Protein AF-A0AA42RDA9-F1 (afdb_monomer_lite)

pLDDT: mean 80.17, std 13.34, range [45.75, 97.0]

Organism: Aeromonas caviae (NCBI:txid648)

Structure (mmCIF, N/CA/C/O backbone):
data_AF-A0AA42RDA9-F1
#
_entry.id   AF-A0AA42RDA9-F1
#
loop_
_atom_site.group_PDB
_atom_site.id
_atom_site.type_symbol
_atom_site.label_atom_id
_atom_site.label_alt_id
_atom_site.label_comp_id
_atom_site.label_asym_id
_atom_site.label_entity_id
_atom_site.label_seq_id
_atom_site.pdbx_PDB_ins_code
_atom_site.Cartn_x
_atom_site.Cartn_y
_atom_site.Cartn_z
_atom_site.occupancy
_atom_site.B_iso_or_equiv
_atom_site.auth_seq_id
_atom_site.auth_comp_id
_atom_site.auth_asym_id
_atom_site.auth_atom_id
_atom_site.pdbx_PDB_model_num
ATOM 1 N N . ASN A 1 1 ? 8.773 -2.661 2.005 1.00 52.47 1 ASN A N 1
ATOM 2 C CA . ASN A 1 1 ? 8.835 -1.607 3.035 1.00 52.47 1 ASN A CA 1
ATOM 3 C C . ASN A 1 1 ? 8.312 -2.191 4.349 1.00 52.47 1 ASN A C 1
ATOM 5 O O . ASN A 1 1 ? 7.109 -2.248 4.550 1.00 52.47 1 ASN A O 1
ATOM 9 N N . THR A 1 2 ? 9.172 -2.791 5.182 1.00 58.06 2 THR A N 1
ATOM 10 C CA . THR A 1 2 ? 8.736 -3.603 6.347 1.00 58.06 2 THR A CA 1
ATOM 11 C C . THR A 1 2 ? 8.280 -2.772 7.546 1.00 58.06 2 THR A C 1
ATOM 13 O O . THR A 1 2 ? 7.731 -3.327 8.492 1.00 58.06 2 THR A O 1
ATOM 16 N N . THR A 1 3 ? 8.486 -1.456 7.509 1.00 68.25 3 THR A N 1
ATOM 17 C CA . THR A 1 3 ? 8.196 -0.545 8.620 1.00 68.25 3 THR A CA 1
ATOM 18 C C . THR A 1 3 ? 6.858 0.181 8.486 1.00 68.25 3 THR A C 1
ATOM 20 O O . THR A 1 3 ? 6.326 0.618 9.500 1.00 68.25 3 THR A O 1
ATOM 23 N N . THR A 1 4 ? 6.292 0.296 7.277 1.00 77.00 4 THR A N 1
ATOM 24 C CA . THR A 1 4 ? 5.080 1.103 7.017 1.00 77.00 4 THR A CA 1
ATOM 25 C C . THR A 1 4 ? 3.879 0.307 6.518 1.00 77.00 4 THR A C 1
ATOM 27 O O . THR A 1 4 ? 2.765 0.821 6.554 1.00 77.00 4 THR A O 1
ATOM 30 N N . TRP A 1 5 ? 4.072 -0.948 6.100 1.00 78.75 5 TRP A N 1
ATOM 31 C CA . TRP A 1 5 ? 3.036 -1.740 5.423 1.00 78.75 5 TRP A CA 1
ATOM 32 C C . TRP A 1 5 ? 1.718 -1.846 6.209 1.00 78.75 5 TRP A C 1
ATOM 34 O O . TRP A 1 5 ? 0.648 -1.842 5.612 1.00 78.75 5 TRP A O 1
ATOM 44 N N . ALA A 1 6 ? 1.774 -1.913 7.544 1.00 78.12 6 ALA A N 1
ATOM 45 C CA . ALA A 1 6 ? 0.576 -2.012 8.375 1.00 78.12 6 ALA A CA 1
ATOM 46 C C . ALA A 1 6 ? -0.260 -0.720 8.345 1.00 78.12 6 ALA A C 1
ATOM 48 O O . ALA A 1 6 ? -1.482 -0.788 8.245 1.00 78.12 6 ALA A O 1
ATOM 49 N N . ALA A 1 7 ? 0.403 0.441 8.370 1.00 81.88 7 ALA A N 1
ATOM 50 C CA . ALA A 1 7 ? -0.259 1.735 8.232 1.00 81.88 7 ALA A CA 1
ATOM 51 C C . ALA A 1 7 ? -0.831 1.905 6.818 1.00 81.88 7 ALA A C 1
ATOM 53 O O . ALA A 1 7 ? -1.987 2.275 6.667 1.00 81.88 7 ALA A O 1
ATOM 54 N N . GLU A 1 8 ? -0.065 1.531 5.788 1.00 84.00 8 GLU A N 1
ATOM 55 C CA . GLU A 1 8 ? -0.504 1.612 4.388 1.00 84.00 8 GLU A CA 1
ATOM 56 C C . GLU A 1 8 ? -1.742 0.740 4.112 1.00 84.00 8 GLU A C 1
ATOM 58 O O . GLU A 1 8 ? -2.668 1.181 3.433 1.00 84.00 8 GLU A O 1
ATOM 63 N N . ILE A 1 9 ? -1.796 -0.482 4.658 1.00 82.50 9 ILE A N 1
ATOM 64 C CA . ILE A 1 9 ? -2.974 -1.354 4.539 1.00 82.50 9 ILE A CA 1
ATOM 65 C C . ILE A 1 9 ? -4.166 -0.782 5.310 1.00 82.50 9 ILE A C 1
ATOM 67 O O . ILE A 1 9 ? -5.283 -0.809 4.794 1.00 82.50 9 ILE A O 1
ATOM 71 N N . ALA A 1 10 ? -3.951 -0.267 6.524 1.00 83.06 10 ALA A N 1
ATOM 72 C CA . ALA A 1 10 ? -5.017 0.346 7.313 1.00 83.06 10 ALA A CA 1
ATOM 73 C C . ALA A 1 10 ? -5.611 1.569 6.599 1.00 83.06 10 ALA A C 1
ATOM 75 O O . ALA A 1 10 ? -6.831 1.691 6.516 1.00 83.06 10 ALA A O 1
ATOM 76 N N . ASP A 1 11 ? -4.769 2.417 6.009 1.00 83.38 11 ASP A N 1
ATOM 77 C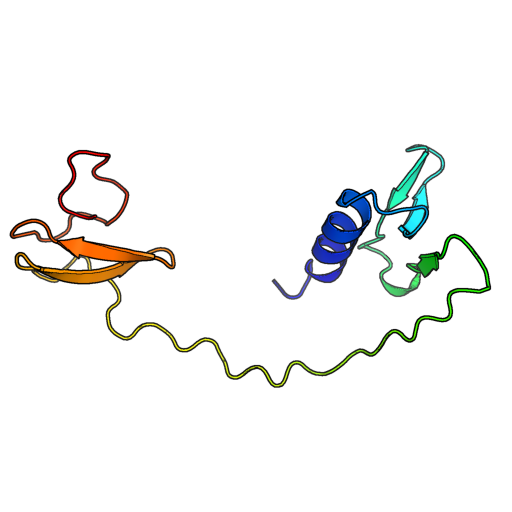 CA . ASP A 1 11 ? -5.203 3.576 5.230 1.00 83.38 11 ASP A CA 1
ATOM 78 C C . ASP A 1 11 ? -5.990 3.153 3.986 1.00 83.38 11 ASP A C 1
ATOM 80 O O . ASP A 1 11 ? -7.064 3.693 3.727 1.00 83.38 11 ASP A O 1
ATOM 84 N N . GLN A 1 12 ? -5.512 2.149 3.240 1.00 81.75 12 GLN A N 1
ATOM 85 C CA . GLN A 1 12 ? -6.236 1.613 2.081 1.00 81.75 12 GLN A CA 1
ATOM 86 C C . GLN A 1 12 ? -7.594 1.026 2.470 1.00 81.75 12 GLN A C 1
ATOM 88 O O . GLN A 1 12 ? -8.576 1.265 1.770 1.00 81.75 12 GLN A O 1
ATOM 93 N N . PHE A 1 13 ? -7.658 0.282 3.576 1.00 81.31 13 PHE A N 1
ATOM 94 C CA . PHE A 1 13 ? -8.894 -0.298 4.095 1.00 81.31 13 PHE A CA 1
ATOM 95 C C . PHE A 1 13 ? -9.885 0.794 4.517 1.00 81.31 13 PHE A C 1
ATOM 97 O O . PHE A 1 13 ? -11.020 0.813 4.042 1.00 81.31 13 PHE A O 1
ATOM 104 N N . ASN A 1 14 ? -9.438 1.753 5.332 1.00 82.50 14 ASN A N 1
ATOM 105 C CA . ASN A 1 14 ? -10.264 2.862 5.811 1.00 82.50 14 ASN A CA 1
ATOM 106 C C . ASN A 1 14 ? -10.730 3.772 4.653 1.00 82.50 14 ASN A C 1
ATOM 108 O O . ASN A 1 14 ? -11.830 4.324 4.697 1.00 82.50 14 ASN A O 1
ATOM 112 N N . ALA A 1 15 ? -9.932 3.905 3.586 1.00 81.31 15 ALA A N 1
ATOM 113 C CA . ALA A 1 15 ? -10.280 4.687 2.400 1.00 81.31 15 ALA A CA 1
ATOM 114 C C . ALA A 1 15 ? -11.366 4.043 1.523 1.00 81.31 15 ALA A C 1
ATOM 116 O O . ALA A 1 15 ? -11.995 4.759 0.742 1.00 81.31 15 ALA A O 1
ATOM 117 N N . GLN A 1 16 ? -11.623 2.732 1.636 1.00 77.00 16 GLN A N 1
ATOM 118 C CA . GLN A 1 16 ? -12.664 2.078 0.831 1.00 77.00 16 GLN A CA 1
ATOM 119 C C . GLN A 1 16 ? -14.091 2.488 1.239 1.00 77.00 16 GLN A C 1
ATOM 121 O O . GLN A 1 16 ? -15.020 2.225 0.481 1.00 77.00 16 GLN A O 1
ATOM 126 N N . GLN A 1 17 ? -14.279 3.162 2.389 1.00 64.44 17 GLN A N 1
ATOM 127 C CA . GLN A 1 17 ? -15.574 3.660 2.900 1.00 64.44 17 GLN A CA 1
ATOM 128 C C . GLN A 1 17 ? -16.702 2.606 2.922 1.00 64.44 17 GLN A C 1
ATOM 130 O O . GLN A 1 17 ? -17.889 2.935 2.939 1.00 64.44 17 GLN A O 1
ATOM 135 N N . THR A 1 18 ? -16.356 1.319 2.916 1.00 57.06 18 THR A N 1
ATOM 136 C CA . THR A 1 18 ? -17.316 0.214 2.913 1.00 57.06 18 THR A CA 1
ATOM 137 C C . THR A 1 18 ? -17.788 -0.083 4.339 1.00 57.06 18 THR A C 1
ATOM 139 O O . THR A 1 18 ? -17.342 -1.042 4.965 1.00 57.06 18 THR A O 1
ATOM 142 N N . GLY A 1 19 ? -18.710 0.742 4.844 1.00 61.66 19 GLY A N 1
ATOM 143 C CA . GLY A 1 19 ? -19.358 0.587 6.158 1.00 61.66 19 GLY A CA 1
ATOM 144 C C . GLY A 1 19 ? -18.557 1.152 7.339 1.00 61.66 19 GLY A C 1
ATOM 145 O O . GLY A 1 19 ? -17.505 1.751 7.143 1.00 61.66 19 GLY A O 1
ATOM 146 N N . ASP A 1 20 ? -19.041 0.951 8.574 1.00 72.19 20 ASP A N 1
ATOM 147 C CA . ASP A 1 20 ? -18.401 1.481 9.800 1.00 72.19 20 ASP A CA 1
ATOM 148 C C . ASP A 1 20 ? -17.224 0.613 10.297 1.00 72.19 20 ASP A C 1
ATOM 150 O O . ASP A 1 20 ? -16.990 0.476 11.500 1.00 72.19 20 ASP A O 1
ATOM 154 N N . TRP A 1 21 ? -16.503 -0.027 9.372 1.00 76.56 21 TRP A N 1
ATOM 155 C CA . TRP A 1 21 ? -15.315 -0.811 9.693 1.00 76.56 21 TRP A CA 1
ATOM 156 C C . TRP A 1 21 ? -14.079 0.076 9.693 1.00 76.56 21 TRP A C 1
ATOM 158 O O . TRP A 1 21 ? -13.802 0.758 8.708 1.00 76.56 21 TRP A O 1
ATOM 168 N N . TYR A 1 22 ? -13.297 0.009 10.768 1.00 82.12 22 TYR A N 1
ATOM 169 C CA . TYR A 1 22 ? -12.100 0.834 10.914 1.00 82.12 22 TYR A CA 1
ATOM 170 C C . TYR A 1 22 ? -10.936 0.041 11.488 1.00 82.12 22 TYR A C 1
ATOM 172 O O . TYR A 1 22 ? -11.110 -0.777 12.391 1.00 82.12 22 TYR A O 1
ATOM 180 N N . VAL A 1 23 ? -9.731 0.326 10.998 1.00 85.00 23 VAL A N 1
ATOM 181 C CA . VAL A 1 23 ? -8.478 -0.140 11.599 1.00 85.00 23 VAL A CA 1
ATOM 182 C C . VAL A 1 23 ? -7.747 1.063 12.178 1.00 85.00 23 VAL A C 1
ATOM 184 O O . VAL A 1 23 ? -7.353 1.963 11.434 1.00 85.00 23 VAL A O 1
ATOM 187 N N . GLY A 1 24 ? -7.565 1.089 13.498 1.00 86.75 24 GLY A N 1
ATOM 188 C CA . GLY A 1 24 ? -6.833 2.161 14.167 1.00 86.75 24 GLY A CA 1
ATOM 189 C C . GLY A 1 24 ? -7.328 2.492 15.570 1.00 86.75 24 GLY A C 1
ATOM 190 O O . GLY A 1 24 ? -8.016 1.703 16.217 1.00 86.75 24 GLY A O 1
ATOM 191 N N . ILE A 1 25 ? -6.959 3.682 16.032 1.00 86.06 25 ILE A N 1
ATOM 192 C CA . ILE A 1 25 ? -7.421 4.305 17.274 1.00 86.06 25 ILE A CA 1
ATOM 193 C C . ILE A 1 25 ? -8.229 5.566 16.956 1.00 86.06 25 ILE A C 1
ATOM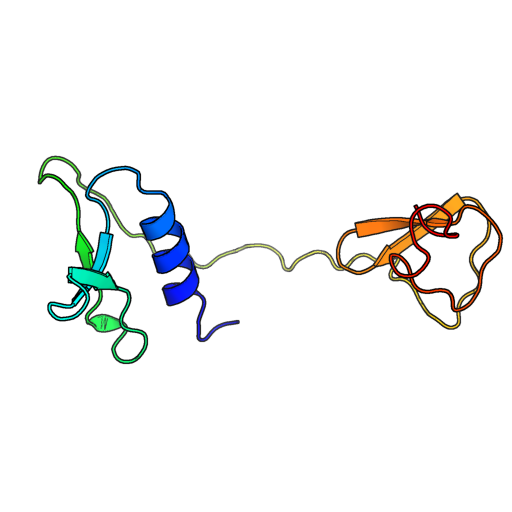 195 O O . ILE A 1 25 ? -8.013 6.215 15.933 1.00 86.06 25 ILE A O 1
ATOM 199 N N . TRP A 1 26 ? -9.183 5.912 17.821 1.00 87.19 26 TRP A N 1
ATOM 200 C CA . TRP A 1 26 ? -9.971 7.133 17.656 1.00 87.19 26 TRP A CA 1
ATOM 201 C C . TRP A 1 26 ? -9.113 8.371 17.933 1.00 87.19 26 TRP A C 1
ATOM 203 O O . TRP A 1 26 ? -8.558 8.508 19.024 1.00 87.19 26 TRP A O 1
ATOM 213 N N . HIS A 1 27 ? -9.056 9.303 16.981 1.00 80.69 27 HIS A N 1
ATOM 214 C CA . HIS A 1 27 ? -8.411 10.602 17.155 1.00 80.69 27 HIS A CA 1
ATOM 215 C C . HIS A 1 27 ? -9.457 11.705 17.294 1.00 80.69 27 HIS A C 1
ATOM 217 O O . HIS A 1 27 ? -10.030 12.168 16.311 1.00 80.69 27 HIS A O 1
ATOM 223 N N . GLN A 1 28 ? -9.659 12.178 18.525 1.00 78.38 28 GLN A N 1
ATOM 224 C CA . GLN A 1 28 ? -10.677 13.183 18.841 1.00 78.38 28 GLN A CA 1
ATOM 225 C C . GLN A 1 28 ? -10.458 14.525 18.123 1.00 78.38 28 GLN A C 1
ATOM 227 O O . GLN A 1 28 ? -11.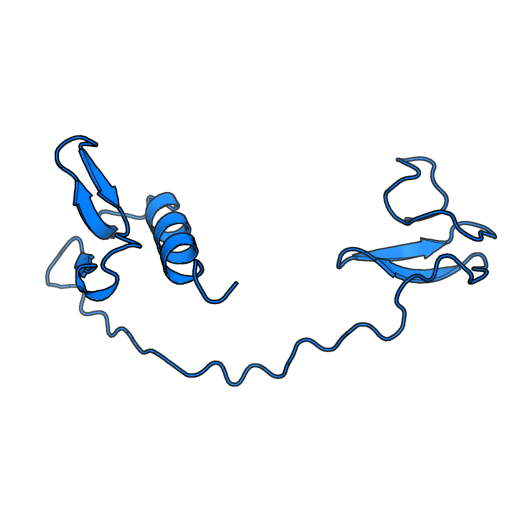426 15.153 17.709 1.00 78.38 28 GLN A O 1
ATOM 232 N N . GLU A 1 29 ? -9.206 14.947 17.931 1.00 79.19 29 GLU A N 1
ATOM 233 C CA . GLU A 1 29 ? -8.868 16.198 17.230 1.00 79.19 29 GLU A CA 1
ATOM 234 C C . GLU A 1 29 ? -9.169 16.143 15.727 1.00 79.19 29 GLU A C 1
ATOM 236 O O . GLU A 1 29 ? -9.516 17.155 15.126 1.00 79.19 29 GLU A O 1
ATOM 241 N N . MET A 1 30 ? -9.051 14.957 15.125 1.00 73.50 30 MET A N 1
ATOM 242 C CA . MET A 1 30 ? -9.244 14.744 13.687 1.00 73.50 30 MET A CA 1
ATOM 243 C C . MET A 1 30 ? -10.604 14.108 13.359 1.00 73.50 30 MET A C 1
ATOM 245 O O . MET A 1 30 ? -10.944 13.946 12.192 1.00 73.50 30 MET A O 1
ATOM 249 N N . ASN A 1 31 ? -11.397 13.789 14.388 1.00 80.62 31 ASN A N 1
ATOM 250 C CA . ASN A 1 31 ? -12.737 13.211 14.304 1.00 80.62 31 ASN A CA 1
ATOM 251 C C . ASN A 1 31 ? -12.824 11.964 13.400 1.00 80.62 31 ASN A C 1
ATOM 253 O O . ASN A 1 31 ? -13.803 11.773 12.678 1.00 80.62 31 ASN A O 1
ATOM 257 N N . HIS A 1 32 ? -11.783 11.129 13.420 1.00 81.94 32 HIS A N 1
ATOM 258 C CA . HIS A 1 32 ? -11.727 9.874 12.671 1.00 81.94 32 HIS A CA 1
ATOM 259 C C . HIS A 1 32 ? -10.801 8.849 13.340 1.00 81.94 32 HIS A C 1
ATOM 261 O O . HIS A 1 32 ? -10.004 9.185 14.222 1.00 81.94 32 HIS A O 1
ATOM 267 N N . TYR A 1 33 ? -10.909 7.591 12.916 1.00 83.88 33 TYR A N 1
ATOM 268 C CA . TYR A 1 33 ? -9.965 6.542 13.289 1.00 83.88 33 TYR A CA 1
ATOM 269 C C . TYR A 1 33 ? -8.720 6.605 12.403 1.00 83.88 33 TYR A C 1
ATOM 271 O O . TYR A 1 33 ? -8.834 6.742 11.186 1.00 83.88 33 TYR A O 1
ATOM 279 N N . MET A 1 34 ? -7.541 6.467 13.008 1.00 82.62 34 MET A N 1
ATOM 280 C CA . MET A 1 34 ? -6.272 6.360 12.286 1.00 82.62 34 MET A CA 1
ATOM 281 C C . MET A 1 34 ? -5.373 5.297 12.886 1.00 82.62 34 MET A C 1
ATOM 283 O O . MET A 1 34 ? -5.414 5.031 14.087 1.00 82.62 34 MET A O 1
ATOM 287 N N . PHE A 1 35 ? -4.522 4.727 12.042 1.00 85.81 35 PHE A N 1
ATOM 288 C CA . PHE A 1 35 ? -3.505 3.791 12.479 1.00 85.81 35 PHE A CA 1
ATOM 289 C C . PHE A 1 35 ? -2.376 4.513 13.233 1.00 85.81 35 PHE A C 1
ATOM 291 O O . PHE A 1 35 ? -1.696 5.384 12.687 1.00 85.81 35 PHE A O 1
ATOM 298 N N . ASP A 1 36 ? -2.125 4.118 14.479 1.00 84.81 36 ASP A N 1
ATOM 299 C CA . ASP A 1 36 ? -0.986 4.593 15.261 1.00 84.81 36 ASP A CA 1
ATOM 300 C C . ASP A 1 36 ? 0.266 3.781 14.913 1.00 84.81 36 ASP A C 1
ATOM 302 O O . ASP A 1 36 ? 0.485 2.668 15.401 1.00 84.81 36 ASP A O 1
ATOM 306 N N . SER A 1 37 ? 1.111 4.361 14.062 1.00 81.75 37 SER A N 1
ATOM 307 C CA . SER A 1 37 ? 2.398 3.780 13.669 1.00 81.75 37 SER A CA 1
ATOM 308 C C . SER A 1 37 ? 3.462 3.829 14.772 1.00 81.75 37 SER A C 1
ATOM 310 O O . SER A 1 37 ? 4.436 3.078 14.707 1.00 81.75 37 SER A O 1
ATOM 312 N N . LYS A 1 38 ? 3.296 4.675 15.798 1.00 83.12 38 LYS A N 1
ATOM 313 C CA . LYS A 1 38 ? 4.220 4.772 16.942 1.00 83.12 38 LYS A CA 1
ATOM 314 C C . LYS A 1 38 ? 3.911 3.718 17.999 1.00 83.12 38 LYS A C 1
ATOM 316 O O . LYS A 1 38 ? 4.829 3.245 18.666 1.00 83.12 38 LYS A O 1
ATOM 321 N N . ASN A 1 39 ? 2.642 3.338 18.135 1.00 80.12 39 ASN A N 1
ATOM 322 C CA . ASN A 1 39 ? 2.195 2.276 19.027 1.00 80.12 39 ASN A CA 1
ATOM 323 C C . ASN A 1 39 ? 1.326 1.256 18.285 1.00 80.12 39 ASN A C 1
ATOM 325 O O . ASN A 1 39 ? 0.109 1.191 18.454 1.00 80.12 39 ASN A O 1
ATOM 329 N N . VAL A 1 40 ? 1.986 0.402 17.500 1.00 77.25 40 VAL A N 1
ATOM 330 C CA . VAL A 1 40 ? 1.325 -0.610 16.661 1.00 77.25 40 VAL A CA 1
ATOM 331 C C . VAL A 1 40 ? 0.363 -1.519 17.435 1.00 77.25 40 VAL A C 1
ATOM 333 O O . VAL A 1 40 ? -0.650 -1.937 16.881 1.00 77.25 40 VAL A O 1
ATOM 336 N N . ASN A 1 41 ? 0.627 -1.763 18.721 1.00 77.25 41 ASN A N 1
ATOM 337 C CA . ASN A 1 41 ? -0.166 -2.650 19.575 1.00 77.25 41 ASN A CA 1
ATOM 338 C C . ASN A 1 41 ? -1.453 -2.006 20.118 1.00 77.25 41 ASN A C 1
ATOM 340 O O . ASN A 1 41 ? -2.286 -2.713 20.679 1.00 77.25 41 ASN A O 1
ATOM 344 N N . ALA A 1 42 ? -1.611 -0.685 20.001 1.00 79.56 42 ALA A N 1
ATOM 345 C CA . ALA A 1 42 ? -2.823 0.014 20.431 1.00 79.56 42 ALA A CA 1
ATOM 346 C C . ALA A 1 42 ? -3.943 -0.033 19.382 1.00 79.56 42 ALA A C 1
ATOM 348 O O . ALA A 1 42 ? -5.097 0.238 19.710 1.00 79.56 42 ALA A O 1
ATOM 349 N N . ASN A 1 43 ? -3.613 -0.371 18.134 1.00 79.31 43 ASN A N 1
ATOM 350 C CA . ASN A 1 43 ? -4.570 -0.406 17.037 1.00 79.31 43 ASN A CA 1
ATOM 351 C C . ASN A 1 43 ? -5.575 -1.543 17.211 1.00 79.31 43 ASN A C 1
ATOM 353 O O . ASN A 1 43 ? -5.219 -2.663 17.579 1.00 79.31 43 ASN A O 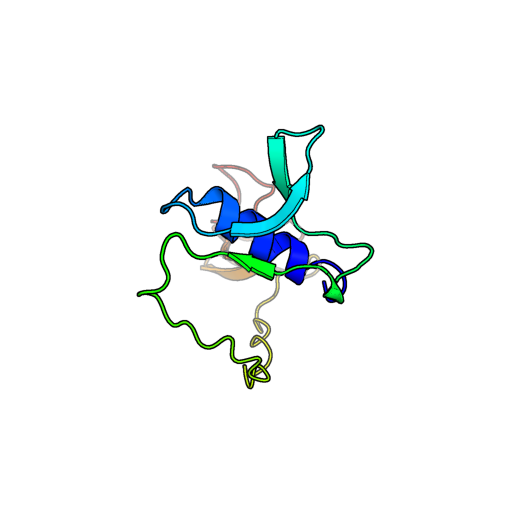1
ATOM 357 N N . GLN A 1 44 ? -6.834 -1.253 16.898 1.00 82.25 44 GLN A N 1
ATOM 358 C CA . GLN A 1 44 ? -7.928 -2.212 16.950 1.00 82.25 44 GLN A CA 1
ATOM 359 C C . GLN A 1 44 ? -8.610 -2.287 15.590 1.00 82.25 44 GLN A C 1
ATOM 361 O O . GLN A 1 44 ? -8.575 -1.333 14.813 1.00 82.25 44 GLN A O 1
ATOM 366 N N . VAL A 1 45 ? -9.236 -3.426 15.312 1.00 81.25 45 VAL A N 1
ATOM 367 C CA . VAL A 1 45 ? -10.195 -3.545 14.218 1.00 81.25 45 VAL A CA 1
ATOM 368 C C . VAL A 1 45 ? -11.579 -3.362 14.837 1.00 81.25 45 VAL A C 1
ATOM 370 O O . VAL A 1 45 ? -11.964 -4.069 15.767 1.00 81.25 45 VAL A O 1
ATOM 373 N N . LEU A 1 46 ? -12.313 -2.363 14.377 1.00 77.88 46 LEU A N 1
ATOM 374 C CA . LEU A 1 46 ? -13.647 -2.042 14.867 1.00 77.88 46 LEU A CA 1
ATOM 375 C C . LEU A 1 46 ? -14.657 -2.460 13.810 1.00 77.88 46 LEU A C 1
ATOM 377 O O . LEU A 1 46 ? -14.502 -2.119 12.639 1.00 77.88 46 LEU A O 1
ATOM 381 N N . ALA A 1 47 ? -15.660 -3.223 14.237 1.00 75.81 47 ALA A N 1
ATOM 382 C CA . ALA A 1 47 ? -16.760 -3.663 13.394 1.00 75.81 47 ALA A CA 1
ATOM 383 C C . ALA A 1 47 ? -18.038 -2.860 13.716 1.00 75.81 47 ALA A C 1
ATOM 385 O O . ALA A 1 47 ? -18.243 -2.497 14.877 1.00 75.81 47 ALA A O 1
ATOM 386 N N . PRO A 1 48 ? -18.928 -2.641 12.730 1.00 75.25 48 PRO A N 1
ATOM 387 C CA . PRO A 1 48 ? -20.196 -1.923 12.893 1.00 75.25 48 PRO A CA 1
ATOM 388 C C . PRO A 1 48 ? -21.196 -2.639 13.813 1.00 75.25 48 PRO A C 1
ATOM 390 O O . PRO A 1 48 ? -22.076 -1.997 14.384 1.00 75.25 48 PRO A O 1
ATOM 393 N N . SER A 1 49 ? -21.108 -3.969 13.954 1.00 74.25 49 SER A N 1
ATOM 394 C CA . SER A 1 49 ? -21.980 -4.738 14.850 1.00 74.25 49 SER A CA 1
ATOM 395 C C . SER A 1 49 ? -21.287 -5.967 15.437 1.00 74.25 49 SER A C 1
ATOM 397 O O . SER A 1 49 ? -20.301 -6.470 14.896 1.00 74.25 49 SER A O 1
ATOM 399 N N . ALA A 1 50 ? -21.842 -6.471 16.542 1.00 72.19 50 ALA A N 1
ATOM 400 C CA . ALA A 1 50 ? -21.378 -7.688 17.210 1.00 72.19 50 ALA A CA 1
ATOM 401 C C . ALA A 1 50 ? -21.675 -8.977 16.418 1.00 72.19 50 ALA A C 1
ATOM 403 O O . ALA A 1 50 ? -21.119 -10.026 16.739 1.00 72.19 50 ALA A O 1
ATOM 404 N N . ASP A 1 51 ? -22.523 -8.905 15.387 1.00 74.88 51 ASP A N 1
ATOM 405 C CA . ASP A 1 51 ? -22.871 -10.052 14.538 1.00 74.88 51 ASP A CA 1
ATOM 406 C C . ASP A 1 51 ? -21.745 -10.400 13.554 1.00 74.88 51 ASP A C 1
ATOM 408 O O . ASP A 1 51 ? -21.700 -11.498 12.996 1.00 74.88 51 ASP A O 1
ATOM 412 N N . PHE A 1 52 ? -20.805 -9.475 13.353 1.00 61.91 52 PHE A N 1
ATOM 413 C CA . PHE A 1 52 ? -19.625 -9.691 12.536 1.00 61.91 52 PHE A CA 1
ATOM 414 C C . PHE A 1 52 ? -18.480 -10.239 13.391 1.00 61.91 52 PHE A C 1
ATOM 416 O O . PHE A 1 52 ? -17.651 -9.496 13.913 1.00 61.91 52 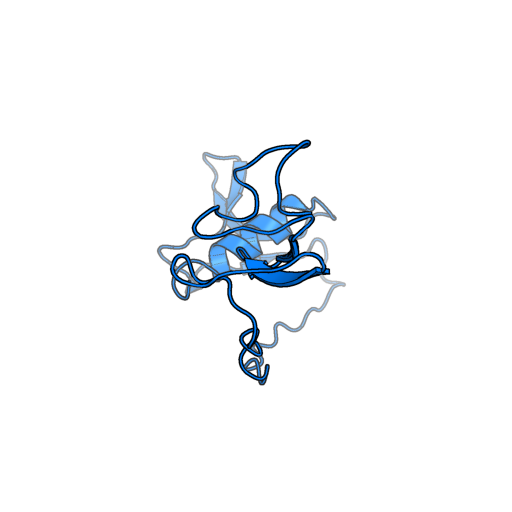PHE A O 1
ATOM 423 N N . SER A 1 53 ? -18.386 -11.563 13.509 1.00 56.94 53 SER A N 1
ATOM 424 C CA . SER A 1 53 ? -17.157 -12.192 13.993 1.00 56.94 53 SER A CA 1
ATOM 425 C C . SER A 1 53 ? -16.152 -12.283 12.845 1.00 56.94 53 SER A C 1
ATOM 427 O O . SER A 1 53 ? -16.384 -13.007 11.875 1.00 56.94 53 SER A O 1
ATOM 429 N N . TYR A 1 54 ? -15.026 -11.586 12.950 1.00 57.59 54 TYR A N 1
ATOM 430 C CA . TYR A 1 54 ? -13.892 -11.751 12.042 1.00 57.59 54 TYR A CA 1
ATOM 431 C C . TYR A 1 54 ? -12.713 -12.358 12.812 1.00 57.59 54 TYR A C 1
ATOM 433 O O . TYR A 1 54 ? -12.473 -12.032 13.973 1.00 57.59 54 TYR A O 1
ATOM 441 N N . ALA A 1 55 ? -11.979 -13.266 12.171 1.00 52.94 55 ALA A N 1
ATOM 442 C CA . ALA A 1 55 ? -10.736 -13.816 12.700 1.00 52.94 55 ALA A CA 1
ATOM 443 C C . ALA A 1 55 ? -9.566 -13.192 11.933 1.00 52.94 55 ALA A C 1
ATOM 445 O O . ALA A 1 55 ? -9.389 -13.458 10.744 1.00 52.94 55 ALA A O 1
ATOM 446 N N . LEU A 1 56 ? -8.760 -12.362 12.602 1.00 51.03 56 LEU A N 1
ATOM 447 C CA . LEU A 1 56 ? -7.509 -11.868 12.030 1.00 51.03 56 LEU A CA 1
ATOM 448 C C . LEU A 1 56 ? -6.459 -12.983 12.112 1.00 51.03 56 LEU A C 1
ATOM 450 O O . LEU A 1 56 ? -6.010 -13.340 13.198 1.00 51.03 56 LEU A O 1
ATOM 454 N N . SER A 1 57 ? -6.069 -13.529 10.962 1.00 48.28 57 SER A N 1
ATOM 455 C CA . SER A 1 57 ? -4.985 -14.511 10.873 1.00 48.28 57 SER A CA 1
ATOM 456 C C . SER A 1 57 ? -3.740 -13.856 10.281 1.00 48.28 57 SER A C 1
ATOM 458 O O . SER A 1 57 ? -3.751 -13.437 9.126 1.00 48.28 57 SER A O 1
ATOM 460 N N . LEU A 1 58 ? -2.651 -13.790 11.053 1.00 45.75 58 LEU A N 1
ATOM 461 C CA . LEU A 1 58 ? -1.329 -13.467 10.516 1.00 45.75 58 LEU A CA 1
ATOM 462 C C . LEU A 1 58 ? -0.741 -14.742 9.914 1.00 45.75 58 LEU A C 1
ATOM 464 O O . LEU A 1 58 ? -0.196 -15.588 10.621 1.00 45.75 58 LEU A O 1
ATOM 468 N N . ILE A 1 59 ? -0.882 -14.892 8.603 1.00 55.03 59 ILE A N 1
ATOM 469 C CA . ILE A 1 59 ? -0.306 -16.011 7.861 1.00 55.03 59 ILE A CA 1
ATOM 470 C C . ILE A 1 59 ? 1.045 -15.546 7.322 1.00 55.03 59 ILE A C 1
ATOM 472 O O . ILE A 1 59 ? 1.133 -14.498 6.680 1.00 55.03 59 ILE A O 1
ATOM 476 N N . LYS A 1 60 ? 2.115 -16.310 7.580 1.00 47.28 60 LYS A N 1
ATOM 477 C CA . LYS A 1 60 ? 3.390 -16.087 6.892 1.00 47.28 60 LYS A CA 1
ATOM 478 C C . LYS A 1 60 ? 3.125 -16.252 5.401 1.00 47.28 60 LYS A C 1
ATOM 480 O O . LYS A 1 60 ? 2.709 -17.323 4.971 1.00 47.28 60 LYS A O 1
ATOM 485 N N . ALA A 1 61 ? 3.356 -15.190 4.643 1.00 53.28 61 ALA A N 1
ATOM 486 C CA . ALA A 1 61 ? 3.243 -15.217 3.201 1.00 53.28 61 ALA A CA 1
ATOM 487 C C . ALA A 1 61 ? 4.282 -16.228 2.674 1.00 53.28 61 ALA A C 1
ATOM 489 O O . ALA A 1 61 ? 5.468 -15.917 2.610 1.00 53.28 61 ALA A O 1
ATOM 490 N N . ASP A 1 62 ? 3.857 -17.451 2.350 1.00 56.50 62 ASP A N 1
ATOM 491 C CA . ASP A 1 62 ? 4.659 -18.414 1.583 1.00 56.50 62 ASP A CA 1
ATOM 492 C C . ASP A 1 62 ? 4.518 -18.086 0.093 1.00 56.50 62 ASP A C 1
ATOM 494 O O . ASP A 1 62 ? 4.164 -18.910 -0.746 1.00 56.50 62 ASP A O 1
ATOM 498 N N . VAL A 1 63 ? 4.663 -16.797 -0.217 1.00 54.44 63 VAL A N 1
ATOM 499 C CA . VAL A 1 63 ? 4.628 -16.320 -1.590 1.00 54.44 63 VAL A CA 1
ATOM 500 C C . VAL A 1 63 ? 6.037 -16.574 -2.103 1.00 54.44 63 VAL A C 1
ATOM 502 O O . VAL A 1 63 ? 6.981 -16.039 -1.508 1.00 54.44 63 VAL A O 1
ATOM 505 N N . PRO A 1 64 ? 6.219 -17.400 -3.150 1.00 57.59 64 PRO A N 1
ATOM 506 C CA . PRO A 1 64 ? 7.522 -17.503 -3.781 1.00 57.59 64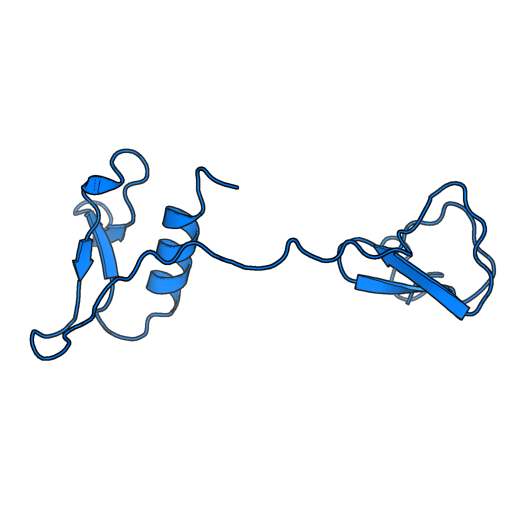 PRO A CA 1
ATOM 507 C C . PRO A 1 64 ? 7.995 -16.082 -4.115 1.00 57.59 64 PRO A C 1
ATOM 509 O O . PRO A 1 64 ? 7.165 -15.250 -4.505 1.00 57.59 64 PRO A O 1
ATOM 512 N N . PRO A 1 65 ? 9.289 -15.768 -3.906 1.00 59.84 65 PRO A N 1
ATOM 513 C CA . PRO A 1 65 ? 9.812 -14.454 -4.249 1.00 59.84 65 PRO A CA 1
ATOM 514 C C . PRO A 1 65 ? 9.391 -14.113 -5.685 1.00 59.84 65 PRO A C 1
ATOM 516 O O . PRO A 1 65 ? 9.341 -15.029 -6.516 1.00 59.84 65 PRO A O 1
ATOM 519 N N . PRO A 1 66 ? 9.045 -12.843 -5.974 1.00 60.88 66 PRO A N 1
ATOM 520 C CA . PRO A 1 66 ? 8.692 -12.432 -7.323 1.00 60.88 66 PRO A CA 1
ATOM 521 C C . PRO A 1 66 ? 9.737 -12.976 -8.292 1.00 60.88 66 PRO A C 1
ATOM 523 O O . PRO A 1 66 ? 10.937 -12.840 -8.049 1.00 60.88 66 PRO A O 1
ATOM 526 N N . VAL A 1 67 ? 9.289 -13.661 -9.343 1.00 72.12 67 VAL A N 1
ATOM 527 C CA . VAL A 1 67 ? 10.206 -14.104 -10.390 1.00 72.12 67 VAL A CA 1
ATOM 528 C C . VAL A 1 67 ? 10.706 -12.837 -11.065 1.00 72.12 67 VAL A C 1
ATOM 530 O O . VAL A 1 67 ? 9.941 -12.163 -11.754 1.00 72.12 67 VAL A O 1
ATOM 533 N N . GLU A 1 68 ? 11.964 -12.487 -10.807 1.00 77.94 68 GLU A N 1
ATOM 534 C CA . GLU A 1 68 ? 12.610 -11.367 -11.479 1.00 77.94 68 GLU A CA 1
ATOM 535 C C . GLU A 1 68 ? 12.584 -11.627 -12.994 1.00 77.94 68 GLU A C 1
ATOM 537 O O . GLU A 1 68 ? 12.941 -12.729 -13.434 1.00 77.94 68 GLU A O 1
ATOM 542 N N . PRO A 1 69 ? 12.140 -10.657 -13.808 1.00 79.12 69 PRO A N 1
ATOM 543 C CA . PRO A 1 69 ? 12.114 -10.812 -15.252 1.00 79.12 69 PRO A CA 1
ATOM 544 C C . PRO A 1 69 ? 13.542 -11.016 -15.764 1.00 79.12 69 PRO A C 1
ATOM 546 O O . PRO A 1 69 ? 14.459 -10.264 -15.440 1.00 79.12 69 PRO A O 1
ATOM 549 N N . THR A 1 70 ? 13.751 -12.035 -16.590 1.00 86.06 70 THR A N 1
ATOM 550 C CA . THR A 1 70 ? 15.082 -12.351 -17.132 1.00 86.06 70 THR A CA 1
ATOM 551 C C . THR A 1 70 ? 15.495 -11.430 -18.283 1.00 86.06 70 THR A C 1
ATOM 553 O O . THR A 1 70 ? 16.632 -11.497 -18.737 1.00 86.06 70 THR A O 1
ATOM 556 N N . ASN A 1 71 ? 14.582 -10.588 -18.772 1.00 91.12 71 ASN A N 1
ATOM 557 C CA . ASN A 1 71 ? 14.760 -9.681 -19.906 1.00 91.12 71 ASN A CA 1
ATOM 558 C C . ASN A 1 71 ? 14.777 -8.205 -19.473 1.00 91.12 71 ASN A C 1
ATOM 560 O O . ASN A 1 71 ? 14.156 -7.364 -20.116 1.00 91.12 71 ASN A O 1
ATOM 564 N N . LEU A 1 72 ? 15.436 -7.872 -18.361 1.00 92.50 72 LEU A N 1
ATOM 565 C CA . LEU A 1 72 ? 15.569 -6.474 -17.942 1.00 92.50 72 LEU A CA 1
ATOM 566 C C . LEU A 1 72 ? 16.245 -5.626 -19.031 1.00 92.50 72 LEU A C 1
ATOM 568 O O . LEU A 1 72 ? 17.195 -6.068 -19.679 1.00 92.50 72 LEU A O 1
ATOM 572 N N . TRP A 1 73 ? 15.757 -4.398 -19.212 1.00 94.50 73 TRP A N 1
ATOM 573 C CA . TRP A 1 73 ? 16.414 -3.424 -20.083 1.00 94.50 73 TRP A CA 1
ATOM 574 C C . TRP A 1 73 ? 17.802 -3.053 -19.539 1.00 94.50 73 TRP A C 1
ATOM 576 O O . TRP A 1 73 ? 17.957 -2.743 -18.356 1.00 94.50 73 TRP A O 1
ATOM 586 N N . ASP A 1 74 ? 18.792 -3.032 -20.423 1.00 94.06 74 ASP A N 1
ATOM 587 C CA . ASP A 1 74 ? 20.177 -2.657 -20.174 1.00 94.06 74 ASP A CA 1
ATOM 588 C C . ASP A 1 74 ? 20.545 -1.493 -21.099 1.00 94.06 74 ASP A C 1
ATOM 590 O O . ASP A 1 74 ? 20.455 -1.574 -22.324 1.00 94.06 74 ASP A O 1
ATOM 594 N N . LYS A 1 75 ? 21.010 -0.396 -20.500 1.00 93.38 75 LYS A N 1
ATOM 595 C CA . LYS A 1 75 ? 21.409 0.826 -21.206 1.00 93.38 75 LYS A CA 1
ATOM 596 C C . LYS A 1 75 ? 22.537 0.609 -22.221 1.00 93.38 75 LYS A C 1
ATOM 598 O O . LYS A 1 75 ? 22.691 1.410 -23.139 1.00 93.38 75 LYS A O 1
ATOM 603 N N . THR A 1 76 ? 23.361 -0.414 -22.027 1.00 94.69 76 THR A N 1
ATOM 604 C CA . THR A 1 76 ? 24.519 -0.716 -22.879 1.00 94.69 76 THR A CA 1
ATOM 605 C C . THR A 1 76 ? 24.217 -1.734 -23.971 1.00 94.69 76 THR A C 1
ATOM 607 O O . THR A 1 76 ? 25.024 -1.894 -24.888 1.00 94.69 76 THR A O 1
ATOM 610 N N . ALA A 1 77 ? 23.063 -2.397 -23.901 1.00 94.06 77 ALA A N 1
ATOM 611 C CA . ALA A 1 77 ? 22.638 -3.340 -24.915 1.00 94.06 77 ALA A CA 1
ATOM 612 C C . ALA A 1 77 ? 22.137 -2.624 -26.179 1.00 94.06 77 ALA A C 1
ATOM 614 O O . ALA A 1 77 ? 21.789 -1.437 -26.191 1.00 94.06 77 ALA A O 1
ATOM 615 N N . VAL A 1 78 ? 22.138 -3.382 -27.269 1.00 95.75 78 VAL A N 1
ATOM 616 C CA . VAL A 1 78 ? 21.505 -3.015 -28.531 1.00 95.75 78 VAL A CA 1
ATOM 617 C C . VAL A 1 78 ? 20.248 -3.859 -28.653 1.00 95.75 78 VAL A C 1
ATOM 619 O O . VAL A 1 78 ? 20.306 -5.062 -28.408 1.00 95.75 78 VAL A O 1
ATOM 622 N N . TYR A 1 79 ? 19.148 -3.216 -29.026 1.00 96.44 79 TYR A N 1
ATOM 623 C CA . TYR A 1 79 ? 17.853 -3.849 -29.229 1.00 96.44 79 TYR A CA 1
ATOM 624 C C . TYR A 1 79 ? 17.398 -3.628 -30.663 1.00 96.44 79 TYR A C 1
ATOM 626 O O . TYR A 1 79 ? 17.388 -2.492 -31.143 1.00 96.44 79 TYR A O 1
ATOM 634 N N . ASP A 1 80 ? 17.028 -4.705 -31.340 1.00 97.00 80 ASP A N 1
ATOM 635 C CA . ASP A 1 80 ? 16.471 -4.679 -32.686 1.00 97.00 80 ASP A CA 1
ATOM 636 C C . ASP A 1 80 ? 14.941 -4.561 -32.648 1.00 97.00 80 ASP A C 1
ATOM 638 O O . ASP A 1 80 ? 14.289 -4.699 -31.611 1.00 97.00 80 ASP A O 1
ATOM 642 N N . GLN A 1 81 ? 14.335 -4.287 -33.805 1.00 96.06 81 GLN A N 1
ATOM 643 C CA . GLN A 1 81 ? 12.879 -4.244 -33.915 1.00 96.06 81 GLN A CA 1
ATOM 644 C C . GLN A 1 81 ? 12.255 -5.569 -33.449 1.00 96.06 81 GLN A C 1
ATOM 646 O O . GLN A 1 81 ? 12.559 -6.630 -33.990 1.00 96.06 81 GLN A O 1
ATOM 651 N N . GLY A 1 82 ? 11.308 -5.482 -32.516 1.00 94.44 82 GLY A N 1
ATOM 652 C CA . GLY A 1 82 ? 10.595 -6.627 -31.956 1.00 94.44 82 GLY A CA 1
ATOM 653 C C . GLY A 1 82 ? 11.204 -7.184 -30.671 1.00 94.44 82 GLY A C 1
ATOM 654 O O . GLY A 1 82 ? 10.557 -8.020 -30.041 1.00 94.44 82 GLY A O 1
ATOM 655 N N . ASP A 1 83 ? 12.380 -6.714 -30.246 1.00 96.69 83 ASP A N 1
ATOM 656 C CA . ASP A 1 83 ? 12.944 -7.105 -28.954 1.00 96.69 83 ASP A CA 1
ATOM 657 C C . ASP A 1 83 ? 12.063 -6.621 -27.801 1.00 96.69 83 ASP A C 1
ATOM 659 O O . ASP A 1 83 ? 11.565 -5.491 -27.804 1.00 96.69 83 ASP A O 1
ATOM 663 N N . VAL A 1 84 ? 11.888 -7.489 -26.801 1.00 95.00 84 VAL A N 1
ATOM 664 C CA . VAL A 1 84 ? 11.036 -7.235 -25.636 1.00 95.00 84 VAL A CA 1
ATOM 665 C C . VAL A 1 84 ? 11.877 -7.173 -24.372 1.00 95.00 84 VAL A C 1
ATOM 667 O O . VAL A 1 84 ? 12.569 -8.132 -24.020 1.00 95.00 84 VAL A O 1
ATOM 670 N N . VAL A 1 85 ? 11.756 -6.066 -23.647 1.00 94.75 85 VAL A N 1
ATOM 671 C CA . VAL A 1 85 ? 12.440 -5.842 -22.372 1.00 94.75 85 VAL A CA 1
ATOM 672 C C . VAL A 1 85 ? 11.452 -5.513 -21.267 1.00 94.75 85 VAL A C 1
ATOM 674 O O . VAL A 1 85 ? 10.422 -4.886 -21.503 1.00 94.75 85 VAL A O 1
ATOM 677 N N . THR A 1 86 ? 11.793 -5.870 -20.035 1.00 92.19 86 THR A N 1
ATOM 678 C CA . THR A 1 86 ? 11.052 -5.433 -18.855 1.00 92.19 86 THR A CA 1
ATOM 679 C C . THR A 1 86 ? 11.721 -4.207 -18.242 1.00 92.19 86 THR A C 1
ATOM 681 O O . THR A 1 86 ? 12.916 -4.213 -17.943 1.00 92.19 86 THR A O 1
ATOM 684 N N . HIS A 1 87 ? 10.945 -3.144 -18.026 1.00 88.81 87 HIS A N 1
ATOM 685 C CA . HIS A 1 87 ? 11.398 -1.924 -17.359 1.00 88.81 87 HIS A CA 1
ATOM 686 C C . HIS A 1 87 ? 10.247 -1.290 -16.563 1.00 88.81 87 HIS A C 1
ATOM 688 O O . HIS A 1 87 ? 9.132 -1.144 -17.068 1.00 88.81 87 HIS A O 1
ATOM 694 N N . ASN A 1 88 ? 10.506 -0.931 -15.299 1.00 84.88 88 ASN A N 1
ATOM 695 C CA . ASN A 1 88 ? 9.509 -0.406 -14.351 1.00 84.88 88 ASN A CA 1
ATOM 696 C C . ASN A 1 88 ? 8.243 -1.281 -14.218 1.00 84.88 88 ASN A C 1
ATOM 698 O O . ASN A 1 88 ? 7.125 -0.772 -14.131 1.00 84.88 88 ASN A O 1
ATOM 702 N N . GLY A 1 89 ? 8.419 -2.608 -14.221 1.00 83.81 89 GLY A N 1
ATOM 703 C CA . GLY A 1 89 ? 7.326 -3.573 -14.049 1.00 83.81 89 GLY A CA 1
ATOM 704 C C . GLY A 1 89 ? 6.387 -3.704 -15.253 1.00 83.81 89 GLY A C 1
ATOM 705 O O . GLY A 1 89 ? 5.289 -4.235 -15.105 1.00 83.81 89 GLY A O 1
ATOM 706 N N . LYS A 1 90 ? 6.792 -3.210 -16.428 1.00 86.19 90 LYS A N 1
ATOM 707 C CA . LYS A 1 90 ? 6.070 -3.357 -17.698 1.00 86.19 90 LYS A CA 1
ATOM 708 C C . LYS A 1 90 ? 6.991 -3.936 -18.761 1.00 86.19 90 LYS A C 1
ATOM 710 O O . LYS A 1 90 ? 8.188 -3.651 -18.751 1.00 86.19 90 LYS A O 1
ATOM 715 N N . GLU A 1 91 ? 6.420 -4.715 -19.668 1.00 92.19 91 GLU A N 1
ATOM 716 C CA . GLU A 1 91 ? 7.099 -5.137 -20.889 1.00 92.19 91 GLU A CA 1
ATOM 717 C C . GLU A 1 91 ? 7.017 -4.029 -21.938 1.00 92.19 91 GLU A C 1
ATOM 719 O O . GLU A 1 91 ? 5.998 -3.348 -22.056 1.00 92.19 91 GLU A O 1
ATOM 724 N N . TRP A 1 92 ? 8.106 -3.860 -22.678 1.00 93.25 92 TRP A N 1
ATOM 725 C CA . TRP A 1 92 ? 8.260 -2.865 -23.724 1.00 93.25 92 TRP A CA 1
ATOM 726 C C . TRP A 1 92 ? 8.841 -3.522 -24.963 1.00 93.25 92 TRP A C 1
ATOM 728 O O . TRP A 1 92 ? 9.823 -4.255 -24.870 1.00 93.25 92 TRP A O 1
ATOM 738 N N . THR A 1 93 ? 8.269 -3.216 -26.120 1.00 95.50 93 THR A N 1
ATOM 739 C CA . THR A 1 93 ? 8.710 -3.733 -27.416 1.00 95.50 93 THR A CA 1
ATOM 740 C C . THR A 1 93 ? 9.411 -2.641 -28.212 1.00 95.50 93 THR A C 1
ATOM 742 O O . THR A 1 93 ? 8.821 -1.585 -28.477 1.00 95.50 93 THR A O 1
ATOM 745 N N . ALA A 1 94 ? 10.648 -2.902 -28.631 1.00 96.31 94 ALA A N 1
ATOM 746 C CA . ALA A 1 94 ? 11.410 -2.016 -29.500 1.00 96.31 94 ALA A CA 1
ATOM 747 C C . ALA A 1 94 ? 10.747 -1.934 -30.882 1.00 96.31 94 ALA A C 1
ATOM 749 O O . ALA A 1 94 ? 10.520 -2.938 -31.557 1.00 96.31 94 ALA A O 1
ATOM 750 N N . GLN A 1 95 ? 10.421 -0.725 -31.325 1.00 95.31 95 GLN A N 1
ATOM 751 C CA . GLN A 1 95 ? 9.773 -0.487 -32.617 1.00 95.31 95 GLN A CA 1
ATOM 752 C C . GLN A 1 95 ? 10.773 -0.421 -33.778 1.00 95.31 95 GLN A C 1
ATOM 754 O O . GLN A 1 95 ? 10.393 -0.618 -34.933 1.00 95.31 95 GLN A O 1
ATOM 759 N N . TRP A 1 96 ? 12.040 -0.150 -33.473 1.00 94.19 96 TRP A N 1
ATOM 760 C CA . TRP A 1 96 ? 13.180 -0.106 -34.386 1.00 94.19 96 TRP A CA 1
ATOM 761 C C . TRP A 1 96 ? 14.473 -0.276 -33.579 1.00 94.19 96 TRP A C 1
ATOM 763 O O . TRP A 1 96 ? 14.433 -0.333 -32.351 1.00 94.19 96 TRP A O 1
ATOM 773 N N . TRP A 1 97 ? 15.608 -0.346 -34.279 1.00 95.88 97 TRP A N 1
ATOM 774 C CA . TRP A 1 97 ? 16.933 -0.428 -33.666 1.00 95.88 97 TRP A CA 1
ATOM 775 C C . TRP A 1 97 ? 17.152 0.688 -32.633 1.00 95.88 97 TRP A C 1
ATOM 777 O O . TRP A 1 97 ? 16.985 1.866 -32.958 1.00 95.88 97 TRP A O 1
ATOM 787 N N . THR A 1 98 ? 17.554 0.338 -31.412 1.00 94.62 98 THR A N 1
ATOM 788 C CA . THR A 1 98 ? 17.874 1.303 -30.354 1.00 94.62 98 THR A CA 1
ATOM 789 C C . THR A 1 98 ? 18.998 0.826 -29.443 1.00 94.62 98 THR A C 1
ATOM 791 O O . THR A 1 98 ? 19.229 -0.367 -29.257 1.00 94.62 98 THR A O 1
ATOM 794 N N . SER A 1 99 ? 19.713 1.783 -28.857 1.00 94.88 99 SER A N 1
ATOM 795 C CA . SER A 1 99 ? 20.711 1.551 -27.820 1.00 94.88 99 SER A CA 1
ATOM 796 C C . SER A 1 99 ? 20.720 2.742 -26.864 1.00 94.88 99 SER A C 1
ATOM 798 O O . SER A 1 99 ? 20.770 3.896 -27.291 1.00 94.88 99 SER A O 1
ATOM 800 N N . GLY A 1 100 ? 20.629 2.470 -25.563 1.00 92.38 100 GLY A N 1
ATOM 801 C CA . GLY A 1 100 ? 20.662 3.484 -24.506 1.00 92.38 100 GLY A CA 1
ATOM 802 C C . GLY A 1 100 ? 19.409 4.350 -24.324 1.00 92.38 100 GLY A C 1
ATOM 803 O O . GLY A 1 100 ? 19.378 5.125 -23.366 1.00 92.38 100 GLY A O 1
ATOM 804 N N . GLU A 1 101 ? 18.374 4.218 -25.160 1.00 92.25 101 GLU A N 1
ATOM 805 C CA . GLU A 1 101 ? 17.079 4.882 -24.947 1.00 92.25 101 GLU A CA 1
ATOM 806 C C . GLU A 1 101 ? 16.252 4.123 -23.901 1.00 92.25 101 GLU A C 1
ATOM 808 O O . GLU A 1 101 ? 16.005 2.926 -24.044 1.00 92.25 101 GLU A O 1
ATOM 813 N N . GLU A 1 102 ? 15.820 4.815 -22.846 1.00 93.62 102 GLU A N 1
ATOM 814 C CA . GLU A 1 102 ? 15.135 4.206 -21.701 1.00 93.62 102 GLU A CA 1
ATOM 815 C C . GLU A 1 102 ? 13.623 4.031 -21.964 1.00 93.62 102 GLU A C 1
ATOM 817 O O . GLU A 1 102 ? 12.951 5.001 -22.357 1.00 93.62 102 GLU A O 1
ATOM 822 N N . PRO A 1 103 ? 13.047 2.833 -21.741 1.00 92.31 103 PRO A N 1
ATOM 823 C CA . PRO A 1 103 ? 11.619 2.603 -21.924 1.00 92.31 103 PRO A CA 1
ATOM 824 C C . PRO A 1 103 ? 10.738 3.522 -21.071 1.00 92.31 103 PRO A C 1
ATOM 826 O O . PRO A 1 103 ? 10.993 3.759 -19.895 1.00 92.31 103 PRO A O 1
ATOM 829 N N . GLY A 1 104 ? 9.679 4.064 -21.676 1.00 89.00 104 GLY A N 1
ATOM 830 C CA . GLY A 1 104 ? 8.753 4.993 -21.016 1.00 89.00 104 GLY A CA 1
ATOM 831 C C . GLY A 1 104 ? 9.194 6.460 -20.968 1.00 89.00 104 GLY A C 1
ATOM 832 O O . GLY A 1 104 ? 8.387 7.307 -20.587 1.00 89.00 104 GLY A O 1
ATOM 833 N N . THR A 1 105 ? 10.410 6.797 -21.410 1.00 88.31 105 THR A N 1
ATOM 834 C CA . THR A 1 105 ? 10.903 8.193 -21.437 1.00 88.31 105 THR A CA 1
ATOM 835 C C . THR A 1 105 ? 10.717 8.889 -22.789 1.00 88.31 105 THR A C 1
ATOM 837 O O . THR A 1 105 ? 10.721 10.115 -22.871 1.00 88.31 105 THR A O 1
ATOM 840 N N . THR A 1 106 ? 10.500 8.121 -23.858 1.00 84.69 106 THR A N 1
ATOM 841 C CA . THR A 1 106 ? 10.489 8.607 -25.249 1.00 84.69 106 THR A CA 1
ATOM 842 C C . THR A 1 106 ? 9.095 9.019 -25.759 1.00 84.69 106 THR A C 1
ATOM 844 O O . THR A 1 106 ? 8.934 9.425 -26.910 1.00 84.69 106 THR A O 1
ATOM 847 N N . GLY A 1 107 ? 8.078 8.992 -24.887 1.00 81.00 107 GLY A N 1
ATOM 848 C CA . GLY A 1 107 ? 6.728 9.497 -25.159 1.00 81.00 107 GLY A CA 1
ATOM 849 C C . GLY A 1 107 ? 5.909 8.659 -26.152 1.00 81.00 107 GLY A C 1
ATOM 850 O O . GLY A 1 107 ? 6.288 7.564 -26.557 1.00 81.00 107 GLY A O 1
ATOM 851 N N . GLN A 1 108 ? 4.756 9.189 -26.581 1.00 80.56 108 GLN A N 1
ATOM 852 C CA . GLN A 1 108 ? 3.812 8.490 -27.470 1.00 80.56 108 GLN A CA 1
ATOM 853 C C . GLN A 1 108 ? 4.330 8.289 -28.906 1.00 80.56 108 GLN A C 1
ATOM 855 O O . GLN A 1 108 ? 3.601 7.745 -29.728 1.00 80.56 108 GLN A O 1
ATOM 860 N N . TRP A 1 109 ? 5.547 8.711 -29.239 1.00 83.88 109 TRP A N 1
ATOM 861 C CA . TRP A 1 109 ? 6.198 8.449 -30.533 1.00 83.88 109 TRP A CA 1
ATOM 862 C C . TRP A 1 109 ? 7.581 7.813 -30.360 1.00 83.88 109 TRP A C 1
ATOM 864 O O . TRP A 1 109 ? 8.365 7.767 -31.301 1.00 83.88 109 TRP A O 1
ATOM 874 N N . GLY A 1 110 ? 7.855 7.316 -29.154 1.00 86.56 110 GLY A N 1
ATOM 875 C CA . GLY A 1 110 ? 9.119 6.722 -28.772 1.00 86.56 110 GLY A CA 1
ATOM 876 C C . GLY A 1 110 ? 9.339 5.308 -29.294 1.00 86.56 110 GLY A C 1
ATOM 877 O O . GLY A 1 110 ? 8.403 4.636 -29.741 1.00 86.56 110 GLY A O 1
ATOM 878 N N . VAL A 1 111 ? 10.596 4.864 -29.194 1.00 93.06 111 VAL A N 1
ATOM 879 C CA . VAL A 1 111 ? 11.048 3.542 -29.649 1.00 93.06 111 VAL A CA 1
ATOM 880 C C . VAL A 1 111 ? 10.444 2.381 -28.861 1.00 93.06 111 VAL A C 1
ATOM 882 O O . VAL A 1 111 ? 10.351 1.280 -29.384 1.00 93.06 111 VAL A O 1
ATOM 885 N N . TRP A 1 112 ? 10.010 2.618 -27.624 1.00 94.31 112 TRP A N 1
ATOM 886 C CA . TRP A 1 112 ? 9.473 1.593 -26.733 1.00 94.31 112 TRP A CA 1
ATOM 887 C C . TRP A 1 112 ? 7.951 1.693 -26.646 1.00 94.31 112 TRP A C 1
ATOM 889 O O . TRP A 1 112 ? 7.421 2.785 -26.419 1.00 94.31 112 TRP A O 1
ATOM 899 N N . ARG A 1 113 ? 7.256 0.559 -26.804 1.00 90.44 113 ARG A N 1
ATOM 900 C CA . ARG A 1 113 ? 5.788 0.448 -26.732 1.00 90.44 113 ARG A CA 1
ATOM 901 C C . ARG A 1 113 ? 5.304 -0.672 -25.848 1.00 90.44 113 ARG A C 1
ATOM 903 O O . ARG A 1 113 ? 5.975 -1.724 -25.857 1.00 90.44 113 ARG A O 1
#

Foldseek 3Di:
DVLCVVQVVQCVVVVVPPPPWHWADQDPVVRDGGHDSVCNPVIDTDDPDPVDDDDDDDDDPPPPPPPDDPFADDQADWDAAQDWHDDPNDIWGFNGIDHRDDAPPQPPVDRID

Sequence (113 aa):
NTTTWAAEIADQFNAQQTGDWYVGIWHQEMNHYMFDSKNVNANQVLAPSADFSYALSLIKADVPPPVEPTNLWDKTAVYDQGDVVTHNGKEWTAQWWTSGEEPGTTGQWGVWR

Secondary structure (DSSP, 8-state):
-TTTHHHHHHHHHHHT--SS-EEEEEETTTTEEE--SS-GGG-EEE-SSTT-----------PPPP---TTB--TTSEE-TT-EEEETTEEEEBSS-EESPPTTTSGGGSSB-

InterPro domains:
  IPR003610 Carbohydrate binding module family 5/12 [PF02839] (73-112)
  IPR003610 Carbohydrate binding module family 5/12 [SM00495] (70-113)
  IPR036573 Carbohydrate-binding module superfamily 5/12 [SSF51055] (61-112)

Radius of gyration: 22.76 Å; chains: 1; bounding box: 47×35×55 Å